Protein AF-A0A183TMJ6-F1 (afdb_monomer)

pLDDT: mean 74.08, std 25.42, range [29.73, 98.38]

Sequence (165 aa):
MKPKDPLPVTEQSAMVYSIPCQDCDAKYVGETGKRLGTRLAENQLEINRKYKLSLVYGHTQQLNHDFAFEKTRVIGRVNEKIARLMLETWSSTGTINRAIDLHLAYQALLARLGSVRPRPMRQTSTRNREPMPREKRGVGRRSHDQSQTLPHQCAHKTENNSREQ

Radius of gyration: 30.06 Å; Cα contacts (8 Å, |Δi|>4): 161; chains: 1; bounding box: 39×87×70 Å

Organism: Schistocephalus solidus (NCBI:txid70667)

Secondary structure (DSSP, 8-state):
-PPPPPPPGGG--SEEEEEEBSSSS-EEEEEESS-HHHHHHHHHHHHHTT-TT-HHHHHHHHH---B-GGG-EEEEE-SSHHHHHHHHHHHTTTSSS------HHHHHHHHHHHT-PPPP---------PPPP--------------------------------

Mean predicted aligned error: 16.54 Å

Nearest PDB structures (foldseek):
  3pyc-assembly1_A  TM=3.970E-01  e=8.013E+00  Homo sapiens
  5da8-assembly1_D  TM=2.703E-01  e=9.703E+00  Chlorobaculum tepidum TLS

Structure (mmCIF, N/CA/C/O backbone):
data_AF-A0A183TMJ6-F1
#
_entry.id   AF-A0A183TMJ6-F1
#
loop_
_atom_site.group_PDB
_atom_site.id
_atom_site.type_symbol
_atom_site.label_atom_id
_atom_site.label_alt_id
_atom_site.labe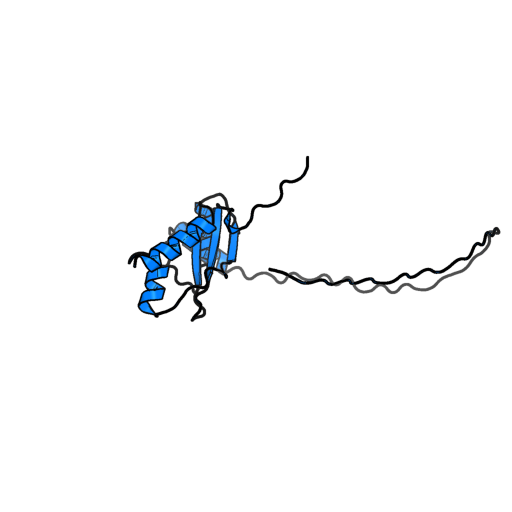l_comp_id
_atom_site.label_asym_id
_atom_site.label_entity_id
_atom_site.label_seq_id
_atom_site.pdbx_PDB_ins_code
_atom_site.Cartn_x
_atom_site.Cartn_y
_atom_site.Cartn_z
_atom_site.occupancy
_atom_site.B_iso_or_equiv
_atom_site.auth_seq_id
_atom_site.auth_comp_id
_atom_site.auth_asym_id
_atom_site.auth_atom_id
_atom_site.pdbx_PDB_model_num
ATOM 1 N N . MET A 1 1 ? 24.415 -28.716 -1.386 1.00 70.81 1 MET A N 1
ATOM 2 C CA . MET A 1 1 ? 23.933 -27.492 -0.705 1.00 70.81 1 MET A CA 1
ATOM 3 C C . MET A 1 1 ? 22.437 -27.619 -0.488 1.00 70.81 1 MET A C 1
ATOM 5 O O . MET A 1 1 ? 21.752 -28.029 -1.415 1.00 70.81 1 MET A O 1
ATOM 9 N N . LYS A 1 2 ? 21.936 -27.318 0.714 1.00 77.62 2 LYS A N 1
ATOM 10 C CA . LYS A 1 2 ? 20.493 -27.294 0.983 1.00 77.62 2 LYS A CA 1
ATOM 11 C C . LYS A 1 2 ? 19.953 -25.912 0.579 1.00 77.62 2 LYS A C 1
ATOM 13 O O . LYS A 1 2 ? 20.563 -24.923 0.991 1.00 77.62 2 LYS A O 1
ATOM 18 N N . PRO A 1 3 ? 18.888 -25.818 -0.238 1.00 79.69 3 PRO A N 1
ATOM 19 C CA . PRO A 1 3 ? 18.267 -24.536 -0.550 1.00 79.69 3 PRO A CA 1
ATOM 20 C C . PRO A 1 3 ? 17.855 -23.826 0.741 1.00 79.69 3 PRO A C 1
ATOM 22 O O . PRO A 1 3 ? 17.352 -24.467 1.663 1.00 79.69 3 PRO A O 1
ATOM 25 N N . LYS A 1 4 ? 18.116 -22.519 0.826 1.00 82.25 4 LYS A N 1
ATOM 26 C CA . LYS A 1 4 ? 17.665 -21.697 1.952 1.00 82.25 4 LYS A CA 1
ATOM 27 C C . LYS A 1 4 ? 16.144 -21.583 1.880 1.00 82.25 4 LYS A C 1
ATOM 29 O O . LYS A 1 4 ? 15.610 -21.313 0.804 1.00 82.25 4 LYS A O 1
ATOM 34 N N . ASP A 1 5 ? 15.476 -21.748 3.014 1.00 83.56 5 ASP A N 1
ATOM 35 C CA . ASP A 1 5 ? 14.038 -21.516 3.088 1.00 83.56 5 ASP A CA 1
ATOM 36 C C . ASP A 1 5 ? 13.721 -20.050 2.735 1.00 83.56 5 ASP A C 1
ATOM 38 O O . ASP A 1 5 ? 14.452 -19.143 3.161 1.00 83.56 5 ASP A O 1
ATOM 42 N N . PRO A 1 6 ? 12.667 -19.785 1.938 1.00 84.69 6 PRO A N 1
ATOM 43 C CA . PRO A 1 6 ? 12.252 -18.424 1.630 1.00 84.69 6 PRO A CA 1
ATOM 44 C C . PRO A 1 6 ? 11.871 -17.663 2.903 1.00 84.69 6 PRO A C 1
ATOM 46 O O . PRO A 1 6 ? 11.127 -18.170 3.740 1.00 84.69 6 PRO A O 1
ATOM 49 N N . LEU A 1 7 ? 12.341 -16.420 3.025 1.00 89.12 7 LEU A N 1
ATOM 50 C CA . LEU A 1 7 ? 11.955 -15.544 4.133 1.00 89.12 7 LEU A CA 1
ATOM 51 C C . LEU A 1 7 ? 10.442 -15.263 4.115 1.00 89.12 7 LEU A C 1
ATOM 53 O O . LEU A 1 7 ? 9.852 -15.210 3.029 1.00 89.12 7 LEU A O 1
ATOM 57 N N . PRO A 1 8 ? 9.814 -14.984 5.270 1.00 93.88 8 PRO A N 1
ATOM 58 C CA . PRO A 1 8 ? 8.453 -14.460 5.320 1.00 93.88 8 PRO A CA 1
ATOM 59 C C . PRO A 1 8 ? 8.304 -13.201 4.458 1.00 93.88 8 PRO A C 1
ATOM 61 O O . PRO A 1 8 ? 9.217 -12.381 4.368 1.00 93.88 8 PRO A O 1
ATOM 64 N N . VAL A 1 9 ? 7.141 -13.004 3.832 1.00 94.06 9 VAL A N 1
ATOM 65 C CA . VAL A 1 9 ? 6.913 -11.876 2.903 1.00 94.06 9 VAL A CA 1
ATOM 66 C C . VAL A 1 9 ? 7.133 -10.513 3.571 1.00 94.06 9 VAL A C 1
ATOM 68 O O . VAL A 1 9 ? 7.652 -9.596 2.940 1.00 94.06 9 VAL A O 1
ATOM 71 N N . THR A 1 10 ? 6.800 -10.389 4.855 1.00 95.06 10 THR A N 1
ATOM 72 C CA . THR A 1 10 ? 7.008 -9.177 5.663 1.00 95.06 10 THR A CA 1
ATOM 73 C C . THR A 1 10 ? 8.484 -8.811 5.834 1.00 95.06 10 THR A C 1
ATOM 75 O O . THR A 1 10 ? 8.802 -7.636 6.014 1.00 95.06 10 THR A O 1
ATOM 78 N N . GLU A 1 11 ? 9.388 -9.785 5.741 1.00 96.00 11 GLU A N 1
ATOM 79 C CA . GLU A 1 11 ? 10.836 -9.597 5.874 1.00 96.00 11 GLU A CA 1
ATOM 80 C C . GLU A 1 11 ? 11.546 -9.386 4.535 1.00 96.00 11 GLU A C 1
ATOM 82 O O . GLU A 1 11 ? 12.725 -9.034 4.498 1.00 96.00 11 GLU A O 1
ATOM 87 N N . GLN A 1 12 ? 10.831 -9.569 3.429 1.00 95.69 12 GLN A N 1
ATOM 88 C CA . GLN A 1 12 ? 11.349 -9.329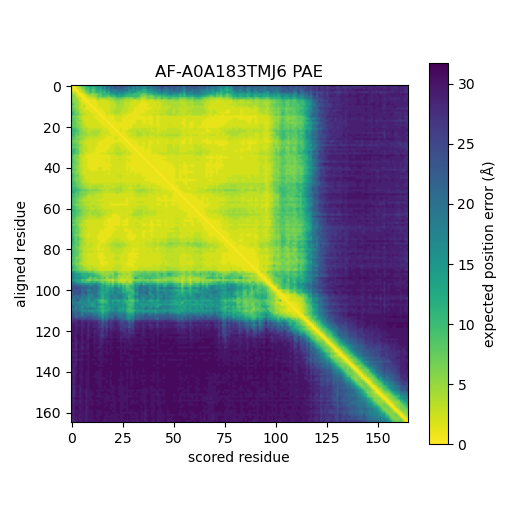 2.090 1.00 95.69 12 GLN A CA 1
ATOM 89 C C . GLN A 1 12 ? 11.249 -7.845 1.721 1.00 95.69 12 GLN A C 1
ATOM 91 O O . GLN A 1 12 ? 10.421 -7.108 2.259 1.00 95.69 12 GLN A O 1
ATOM 96 N N . SER A 1 13 ? 12.078 -7.409 0.774 1.00 96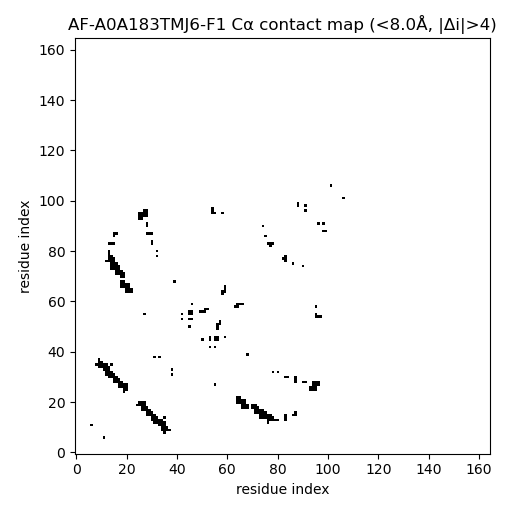.75 13 SER A N 1
ATOM 97 C CA . SER A 1 13 ? 12.171 -6.027 0.293 1.00 96.75 13 SER A CA 1
ATOM 98 C C . SER A 1 13 ? 12.042 -5.941 -1.233 1.00 96.75 13 SER A C 1
ATOM 100 O O . SER A 1 13 ? 11.751 -6.943 -1.889 1.00 96.75 13 SER A O 1
ATOM 102 N N . ALA A 1 14 ? 12.240 -4.741 -1.790 1.00 96.88 14 ALA A N 1
ATOM 103 C CA . ALA A 1 14 ? 12.283 -4.486 -3.231 1.00 96.88 14 ALA A CA 1
ATOM 104 C C . ALA A 1 14 ? 11.030 -4.990 -3.970 1.00 96.88 14 ALA A C 1
ATOM 106 O O . ALA A 1 14 ? 11.087 -5.803 -4.897 1.00 96.88 14 ALA A O 1
ATOM 107 N N . MET A 1 15 ? 9.869 -4.482 -3.559 1.00 97.31 15 MET A N 1
ATOM 108 C CA . MET A 1 15 ? 8.582 -4.911 -4.100 1.00 97.31 15 MET A CA 1
ATOM 109 C C . MET A 1 15 ? 7.586 -3.769 -4.243 1.00 97.31 15 MET A C 1
ATOM 111 O O . MET A 1 15 ? 7.741 -2.704 -3.649 1.00 97.31 15 MET A O 1
ATOM 115 N N . VAL A 1 16 ? 6.546 -4.034 -5.023 1.00 97.19 16 VAL A N 1
ATOM 116 C CA . VAL A 1 16 ? 5.334 -3.223 -5.099 1.00 97.19 16 VAL 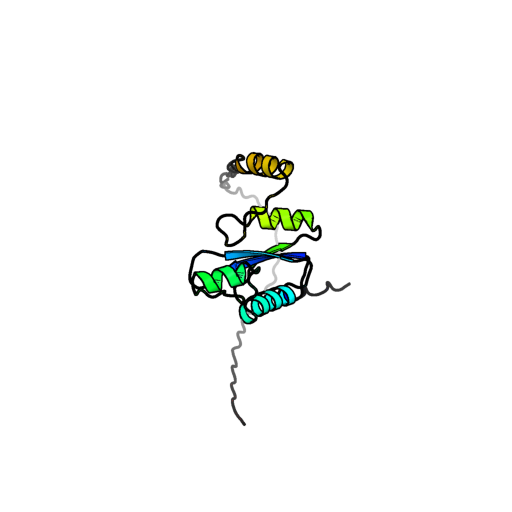A CA 1
ATOM 117 C C . VAL A 1 16 ? 4.215 -3.994 -4.414 1.00 97.19 16 VAL A C 1
ATOM 119 O O . VAL A 1 16 ? 4.052 -5.197 -4.644 1.00 97.19 16 VAL A O 1
ATOM 122 N N . TYR A 1 17 ? 3.454 -3.314 -3.566 1.00 97.31 17 TYR A N 1
ATOM 123 C CA . TYR A 1 17 ? 2.387 -3.900 -2.763 1.00 97.31 17 TYR A CA 1
ATOM 124 C C . TYR A 1 17 ? 1.109 -3.063 -2.843 1.00 97.31 17 TYR A C 1
ATOM 126 O O . TYR A 1 17 ? 1.148 -1.893 -3.214 1.00 97.31 17 TYR A O 1
ATOM 134 N N . SER A 1 18 ? -0.023 -3.665 -2.486 1.00 97.19 18 SER A N 1
ATOM 135 C CA . SER A 1 18 ? -1.309 -2.983 -2.334 1.00 97.19 18 SER A CA 1
ATOM 136 C C . SER A 1 18 ? -1.920 -3.227 -0.962 1.00 97.19 18 SER A C 1
ATOM 138 O O . SER A 1 18 ? -1.936 -4.374 -0.511 1.00 97.19 18 SER A O 1
ATOM 140 N N . ILE A 1 19 ? -2.506 -2.189 -0.369 1.00 97.50 19 ILE A N 1
ATOM 141 C CA . ILE A 1 19 ? -3.323 -2.268 0.845 1.00 97.50 19 ILE A CA 1
ATOM 142 C C . ILE A 1 19 ? -4.766 -1.901 0.471 1.00 97.50 19 ILE A C 1
ATOM 144 O O . ILE A 1 19 ? -4.989 -0.776 0.014 1.00 97.50 19 ILE A O 1
ATOM 148 N N . PRO A 1 20 ? -5.741 -2.813 0.607 1.00 97.12 20 PRO A N 1
ATOM 149 C CA . PRO A 1 20 ? -7.140 -2.482 0.359 1.00 97.12 20 PRO A CA 1
ATOM 150 C C . PRO A 1 20 ? -7.698 -1.574 1.464 1.00 97.12 20 PRO A C 1
ATOM 152 O O . PRO A 1 20 ? -7.337 -1.715 2.639 1.00 97.12 20 PRO A O 1
ATOM 155 N N . CYS A 1 21 ? -8.590 -0.661 1.082 1.00 96.44 21 CYS A N 1
ATOM 156 C CA . CYS A 1 21 ? -9.498 -0.025 2.029 1.00 96.44 21 CYS A CA 1
ATOM 157 C C . CYS A 1 21 ? -10.496 -1.075 2.549 1.00 96.44 21 CYS A C 1
ATOM 159 O O . CYS A 1 21 ? -10.823 -2.030 1.841 1.00 96.44 21 CYS A O 1
ATOM 161 N N . GLN A 1 22 ? -10.929 -0.945 3.801 1.00 96.81 22 GLN A N 1
ATOM 162 C CA . GLN A 1 22 ? -11.938 -1.831 4.384 1.00 96.81 22 GLN A CA 1
ATOM 163 C C . GLN A 1 22 ? -13.355 -1.457 3.944 1.00 96.81 22 GLN A C 1
ATOM 165 O O . G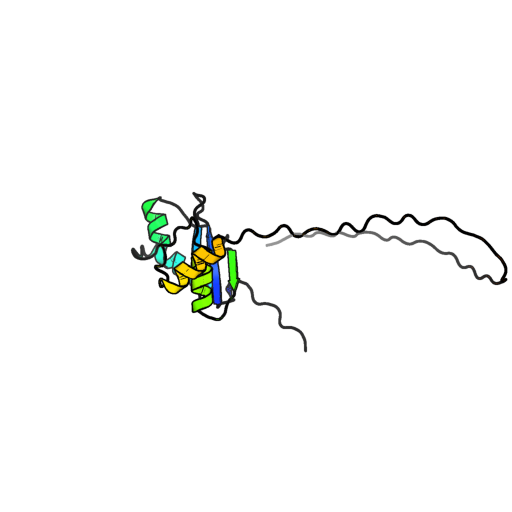LN A 1 22 ? -14.199 -2.338 3.803 1.00 96.81 22 GLN A O 1
ATOM 170 N N . ASP A 1 23 ? -13.583 -0.169 3.694 1.00 97.19 23 ASP A N 1
ATOM 171 C CA . ASP A 1 23 ? -14.918 0.418 3.557 1.00 97.19 23 ASP A CA 1
ATOM 172 C C . ASP A 1 23 ? -15.305 0.723 2.103 1.00 97.19 23 ASP A C 1
ATOM 174 O O . ASP A 1 23 ? -16.455 1.049 1.813 1.00 97.19 23 ASP A O 1
ATOM 178 N N . CYS A 1 24 ? -14.365 0.616 1.158 1.00 94.50 24 CYS A N 1
ATOM 179 C CA . CYS A 1 24 ? -14.644 0.783 -0.265 1.00 94.50 24 CYS A CA 1
ATOM 180 C C . CYS A 1 24 ? -13.697 -0.027 -1.160 1.00 94.50 24 CYS A C 1
ATOM 182 O O . CYS A 1 24 ? -12.673 -0.545 -0.717 1.00 94.50 24 CYS A O 1
ATOM 184 N N . ASP A 1 25 ? -14.009 -0.079 -2.458 1.00 94.06 25 ASP A N 1
ATOM 185 C CA . ASP A 1 25 ? -13.227 -0.821 -3.461 1.00 94.06 25 ASP A CA 1
ATOM 186 C C . ASP A 1 25 ? -11.846 -0.206 -3.758 1.00 94.06 25 ASP A C 1
ATOM 188 O O . ASP A 1 25 ? -11.053 -0.754 -4.534 1.00 94.06 25 ASP A O 1
ATOM 192 N N . ALA A 1 26 ? -11.540 0.949 -3.163 1.00 93.44 26 ALA A N 1
ATOM 193 C CA . ALA A 1 26 ? -10.265 1.612 -3.351 1.00 93.44 26 ALA A CA 1
ATOM 194 C C . ALA A 1 26 ? -9.129 0.847 -2.656 1.00 93.44 26 ALA A C 1
ATOM 196 O O . ALA A 1 26 ? -9.283 0.164 -1.643 1.00 93.44 26 ALA A O 1
ATOM 197 N N . LYS A 1 27 ? -7.925 1.005 -3.194 1.00 95.62 27 LYS A N 1
ATOM 198 C CA . LYS A 1 27 ? -6.697 0.459 -2.612 1.00 95.62 27 LYS A CA 1
ATOM 199 C C . LYS A 1 27 ? -5.588 1.490 -2.689 1.00 95.62 27 LYS A C 1
ATOM 201 O O . LYS A 1 27 ? -5.540 2.284 -3.626 1.00 95.62 27 LYS A O 1
ATOM 206 N N . TYR A 1 28 ? -4.676 1.447 -1.734 1.00 95.69 28 TYR A N 1
ATOM 207 C CA . TYR A 1 28 ? -3.388 2.121 -1.822 1.00 95.69 28 TYR A CA 1
ATOM 208 C C . TYR A 1 28 ? -2.384 1.176 -2.482 1.00 95.69 28 TYR A C 1
ATOM 210 O O . TYR A 1 28 ? -2.383 -0.017 -2.176 1.00 95.69 28 TYR A O 1
ATOM 218 N N . VAL A 1 29 ? -1.536 1.679 -3.377 1.00 95.62 29 VAL A N 1
ATOM 219 C CA . VAL A 1 29 ? -0.423 0.911 -3.954 1.00 95.62 29 VAL A CA 1
ATOM 220 C C . VAL A 1 29 ? 0.868 1.644 -3.619 1.00 95.62 29 VAL A C 1
ATOM 222 O O . VAL A 1 29 ? 0.912 2.863 -3.670 1.00 95.62 29 VAL A O 1
ATOM 225 N N . GLY A 1 30 ? 1.922 0.931 -3.250 1.00 94.12 30 GLY A N 1
ATOM 226 C CA . GLY A 1 30 ? 3.202 1.562 -2.949 1.00 94.12 30 GLY A CA 1
ATOM 227 C C . GLY A 1 30 ? 4.368 0.706 -3.402 1.00 94.12 30 GLY A C 1
ATOM 228 O O . GLY A 1 30 ? 4.290 -0.526 -3.386 1.00 94.12 30 GLY A O 1
ATOM 229 N N . GLU A 1 31 ? 5.466 1.349 -3.785 1.00 95.19 31 GLU A N 1
ATOM 230 C CA . GLU A 1 31 ? 6.767 0.693 -3.875 1.00 95.19 31 GLU A CA 1
ATOM 231 C C . GLU A 1 31 ? 7.522 0.758 -2.544 1.00 95.19 31 GLU A C 1
ATOM 233 O O . GLU A 1 31 ? 7.353 1.672 -1.734 1.00 95.19 31 GLU A O 1
ATOM 238 N N . THR A 1 32 ? 8.374 -0.234 -2.300 1.00 96.25 32 THR A N 1
ATOM 239 C CA . THR A 1 32 ? 9.317 -0.185 -1.189 1.00 96.25 32 THR A CA 1
ATOM 240 C C . THR A 1 32 ? 10.638 -0.857 -1.538 1.00 96.25 32 THR A C 1
ATOM 242 O O . THR A 1 32 ? 10.688 -1.989 -2.025 1.00 96.25 32 THR A O 1
ATOM 245 N N . GLY A 1 33 ? 11.736 -0.168 -1.218 1.00 96.88 33 GLY A N 1
ATOM 246 C CA . GLY A 1 33 ? 13.070 -0.763 -1.100 1.00 96.88 33 GLY A CA 1
ATOM 247 C C . GLY A 1 33 ? 13.360 -1.344 0.292 1.00 96.88 33 GLY A C 1
ATOM 248 O O . GLY A 1 33 ? 14.312 -2.103 0.446 1.00 96.88 33 GLY A O 1
ATOM 249 N N . LYS A 1 34 ? 12.546 -1.014 1.304 1.00 97.19 34 LYS A N 1
ATOM 250 C CA . LYS A 1 34 ? 12.645 -1.543 2.675 1.00 97.19 34 LYS A CA 1
ATOM 251 C C . LYS A 1 34 ? 11.914 -2.881 2.794 1.00 97.19 34 LYS A C 1
ATOM 253 O O . LYS A 1 34 ? 11.166 -3.265 1.894 1.00 97.19 34 LYS A O 1
ATOM 258 N N . ARG A 1 35 ? 12.082 -3.558 3.936 1.00 97.81 35 ARG A N 1
ATOM 259 C CA . ARG A 1 35 ? 11.240 -4.706 4.299 1.00 97.81 35 ARG A CA 1
ATOM 260 C C . ARG A 1 35 ? 9.767 -4.293 4.294 1.00 97.81 35 ARG A C 1
ATOM 262 O O . ARG A 1 35 ? 9.441 -3.214 4.796 1.00 97.81 35 ARG A O 1
ATOM 269 N N . LEU A 1 36 ? 8.888 -5.135 3.754 1.00 98.06 36 LEU A N 1
ATOM 270 C CA . LEU A 1 36 ? 7.460 -4.821 3.657 1.00 98.06 36 LEU A CA 1
ATOM 271 C C . LEU A 1 36 ? 6.862 -4.493 5.031 1.00 98.06 36 LEU A C 1
ATOM 273 O O . LEU A 1 36 ? 6.178 -3.486 5.166 1.00 98.06 36 LEU A O 1
ATOM 277 N N . GLY A 1 37 ? 7.183 -5.280 6.062 1.00 98.12 37 GLY A N 1
ATOM 278 C CA . GLY A 1 37 ? 6.688 -5.055 7.423 1.00 98.12 37 GLY A CA 1
ATOM 279 C C . GLY A 1 37 ? 7.052 -3.672 7.970 1.00 98.12 37 GLY A C 1
ATOM 280 O O . GLY A 1 37 ? 6.203 -2.996 8.541 1.00 98.12 37 GLY A O 1
ATOM 281 N N . THR A 1 38 ? 8.278 -3.202 7.716 1.00 98.38 38 THR A N 1
ATOM 282 C CA . THR A 1 38 ? 8.705 -1.845 8.094 1.00 98.38 38 THR A CA 1
ATOM 283 C C . THR A 1 38 ? 7.861 -0.786 7.395 1.00 98.38 38 THR A C 1
ATOM 285 O O . THR A 1 38 ? 7.407 0.155 8.035 1.00 98.38 38 THR A O 1
ATOM 288 N N . ARG A 1 39 ? 7.607 -0.948 6.092 1.00 97.81 39 ARG A N 1
ATOM 289 C CA . ARG A 1 39 ? 6.815 0.021 5.329 1.00 97.81 39 ARG A CA 1
ATOM 290 C C . ARG A 1 39 ? 5.349 0.060 5.780 1.00 97.81 39 ARG A C 1
ATOM 292 O O . ARG A 1 39 ? 4.770 1.138 5.861 1.00 97.81 39 ARG A O 1
ATOM 299 N N . LEU A 1 40 ? 4.757 -1.090 6.107 1.00 98.12 40 LEU A N 1
ATOM 300 C CA . LEU A 1 40 ? 3.393 -1.147 6.645 1.00 98.12 40 LEU A CA 1
ATOM 301 C C . LEU A 1 40 ? 3.295 -0.459 8.014 1.00 98.12 40 LEU A C 1
ATOM 303 O O . LEU A 1 40 ? 2.366 0.316 8.232 1.00 98.12 40 LEU A O 1
ATOM 307 N N . ALA A 1 41 ? 4.276 -0.674 8.896 1.00 98.06 41 ALA A N 1
ATOM 308 C CA . ALA A 1 41 ? 4.342 0.004 10.190 1.00 98.06 41 ALA A CA 1
ATOM 309 C C . ALA A 1 41 ? 4.514 1.528 10.044 1.00 98.06 41 ALA A C 1
ATOM 311 O O . ALA A 1 41 ? 3.881 2.292 10.768 1.00 98.06 41 ALA A O 1
ATOM 312 N N . GLU A 1 42 ? 5.326 1.983 9.084 1.00 97.56 42 GLU A N 1
ATOM 313 C CA . GLU A 1 42 ? 5.458 3.408 8.748 1.00 97.56 42 GLU A CA 1
ATOM 314 C C . GLU A 1 42 ? 4.119 4.008 8.309 1.00 97.56 42 GLU A C 1
ATOM 316 O O . GLU A 1 42 ? 3.712 5.035 8.843 1.00 97.56 42 GLU A O 1
ATOM 321 N N . ASN A 1 43 ? 3.394 3.340 7.409 1.00 96.75 43 ASN A N 1
ATOM 322 C CA . ASN A 1 43 ? 2.078 3.797 6.959 1.00 96.75 43 ASN A CA 1
ATOM 323 C C . ASN A 1 43 ? 1.062 3.876 8.119 1.00 96.75 43 ASN A C 1
ATOM 325 O O . ASN A 1 43 ? 0.307 4.840 8.208 1.00 96.75 43 ASN A O 1
ATOM 329 N N . GLN A 1 44 ? 1.053 2.903 9.037 1.00 97.44 44 GLN A N 1
ATOM 330 C CA . GLN A 1 44 ? 0.212 2.968 10.245 1.00 97.44 44 GLN A CA 1
ATOM 331 C C . GLN A 1 44 ? 0.603 4.145 11.143 1.00 97.44 44 GLN A C 1
ATOM 333 O O . GLN A 1 44 ? -0.252 4.861 11.661 1.00 97.44 44 GLN A O 1
ATOM 338 N N . LEU A 1 45 ? 1.906 4.381 11.305 1.00 98.06 45 LEU A N 1
ATOM 339 C CA . LEU A 1 45 ? 2.412 5.500 12.088 1.00 98.06 45 LEU A CA 1
ATOM 340 C C . LEU A 1 45 ? 2.031 6.851 11.468 1.00 98.06 45 LEU A C 1
ATOM 342 O O . LEU A 1 45 ? 1.717 7.782 12.207 1.00 98.06 45 LEU A O 1
ATOM 346 N N . GLU A 1 46 ? 2.031 6.963 10.139 1.00 96.31 46 GLU A N 1
ATOM 347 C CA . GLU A 1 46 ? 1.573 8.153 9.413 1.00 96.31 46 GLU A CA 1
ATOM 348 C C . GLU A 1 46 ? 0.095 8.460 9.695 1.00 96.31 46 GLU A C 1
ATOM 350 O O . GLU A 1 46 ? -0.236 9.623 9.938 1.00 96.31 46 GLU A O 1
ATOM 355 N N . ILE A 1 47 ? -0.769 7.437 9.735 1.00 96.44 47 ILE A N 1
ATOM 356 C CA . ILE A 1 47 ? -2.181 7.586 10.126 1.00 96.44 47 ILE A CA 1
ATOM 357 C C . ILE A 1 47 ? -2.273 8.062 11.579 1.00 96.44 47 ILE A C 1
ATOM 359 O O . ILE A 1 47 ? -2.869 9.102 11.861 1.00 96.44 47 ILE A O 1
ATOM 363 N N . ASN A 1 48 ? -1.619 7.349 12.500 1.00 96.62 48 ASN A N 1
ATOM 364 C CA . ASN A 1 48 ? -1.686 7.626 13.938 1.00 96.62 48 ASN A CA 1
ATOM 365 C C . ASN A 1 48 ? -1.173 9.029 14.290 1.00 96.62 48 ASN A C 1
ATOM 367 O O . ASN A 1 48 ? -1.719 9.705 15.161 1.00 96.62 48 ASN A O 1
ATOM 371 N N . ARG A 1 49 ? -0.123 9.487 13.598 1.00 97.62 49 ARG A N 1
ATOM 372 C CA . ARG A 1 49 ? 0.463 10.825 13.772 1.00 97.62 49 ARG A CA 1
ATOM 373 C C . ARG A 1 49 ? -0.227 11.905 12.948 1.00 97.62 49 ARG A C 1
ATOM 375 O O . ARG A 1 49 ? 0.193 13.059 13.013 1.00 97.62 49 ARG A O 1
ATOM 382 N N . LYS A 1 50 ? -1.264 11.557 12.185 1.00 96.31 50 LYS A N 1
ATOM 383 C CA . LYS A 1 50 ? -2.033 12.493 11.361 1.00 96.31 50 LYS A CA 1
ATOM 384 C C . LYS A 1 50 ? -1.165 13.238 10.346 1.00 96.31 50 LYS A C 1
ATOM 386 O O . LYS A 1 50 ? -1.267 14.457 10.172 1.00 96.31 50 LYS A O 1
ATOM 391 N N . TYR A 1 51 ? -0.262 12.507 9.695 1.00 96.06 51 TYR A N 1
ATOM 392 C CA . TYR A 1 51 ? 0.686 13.085 8.753 1.00 96.06 51 TYR A CA 1
ATOM 393 C C . TYR A 1 51 ? -0.021 13.516 7.464 1.00 96.06 51 TYR A C 1
ATOM 395 O O . TYR A 1 51 ? -0.316 12.704 6.592 1.00 96.06 51 TYR A O 1
ATOM 403 N N . LYS A 1 52 ? -0.265 14.824 7.328 1.00 92.38 52 LYS A N 1
ATOM 404 C CA . LYS A 1 52 ? -1.096 15.419 6.264 1.00 92.38 52 LYS A CA 1
ATOM 405 C C . LYS A 1 52 ? -0.640 15.124 4.829 1.00 92.38 52 LYS A C 1
ATOM 407 O O . LYS A 1 52 ? -1.454 15.233 3.921 1.00 92.38 52 LYS A O 1
ATOM 412 N N . LEU A 1 53 ? 0.636 14.791 4.614 1.00 91.44 53 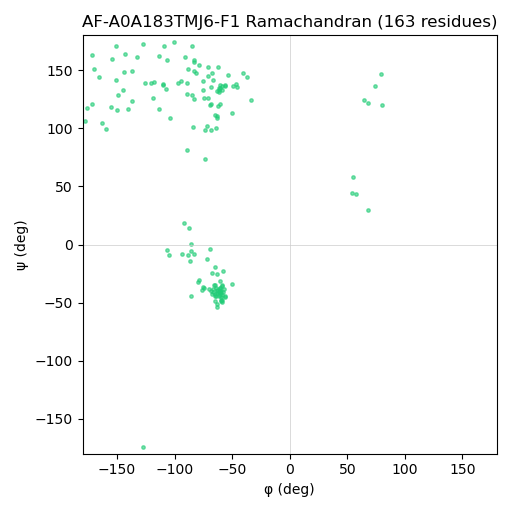LEU A N 1
ATOM 413 C CA . LEU A 1 53 ? 1.168 14.457 3.285 1.00 91.44 53 LEU A CA 1
ATOM 414 C C . LEU A 1 53 ? 1.041 12.964 2.938 1.00 91.44 53 LEU A C 1
ATOM 416 O O . LEU A 1 53 ? 1.293 12.587 1.796 1.00 91.44 53 LEU A O 1
ATOM 420 N N . SER A 1 54 ? 0.657 12.109 3.892 1.00 93.25 54 SER A N 1
ATOM 421 C CA . SER A 1 54 ? 0.405 10.695 3.617 1.00 93.25 54 SER A CA 1
ATOM 422 C C . SER A 1 54 ? -0.919 10.535 2.880 1.00 93.25 54 SER A C 1
ATOM 424 O O . SER A 1 54 ? -1.963 10.986 3.346 1.00 93.25 54 SER A O 1
ATOM 426 N N . LEU A 1 55 ? -0.882 9.855 1.734 1.00 93.31 55 LEU A N 1
ATOM 427 C CA . LEU A 1 55 ? -2.084 9.526 0.966 1.00 93.31 55 LEU A CA 1
ATOM 428 C C . LEU A 1 55 ? -2.997 8.566 1.731 1.00 93.31 55 LEU A C 1
ATOM 430 O O . LEU A 1 55 ? -4.217 8.681 1.652 1.00 93.31 55 LEU A O 1
ATOM 434 N N . VAL A 1 56 ? -2.396 7.651 2.497 1.00 94.56 56 VAL A N 1
ATOM 435 C CA . VAL A 1 56 ? -3.124 6.701 3.339 1.00 94.56 56 VAL A CA 1
ATOM 436 C C . VAL A 1 56 ? -3.895 7.476 4.410 1.00 94.56 56 VAL A C 1
ATOM 438 O O . VAL A 1 56 ? -5.111 7.344 4.486 1.00 94.56 56 VAL A O 1
ATOM 441 N N . TYR A 1 57 ? -3.227 8.375 5.144 1.00 96.31 57 TYR A N 1
ATOM 442 C CA . TYR A 1 57 ? -3.900 9.241 6.122 1.00 96.31 57 TYR A CA 1
ATOM 443 C C . TYR A 1 57 ? -4.927 10.190 5.483 1.00 96.31 57 TYR A C 1
ATOM 445 O O . TYR A 1 57 ? -6.001 10.416 6.033 1.00 96.31 57 TYR A O 1
ATOM 453 N N . GLY A 1 58 ? -4.613 10.763 4.318 1.00 95.50 58 GLY A N 1
ATOM 454 C CA . GLY A 1 58 ? -5.530 11.644 3.598 1.00 95.50 58 GLY A CA 1
ATOM 455 C C . GLY A 1 58 ? -6.862 10.954 3.306 1.00 95.50 58 GLY A C 1
ATOM 456 O O . GLY A 1 58 ? -7.915 11.525 3.576 1.00 95.50 58 GLY A O 1
ATOM 457 N N . HIS A 1 59 ? -6.813 9.702 2.845 1.00 95.19 59 HIS A N 1
ATOM 458 C CA . HIS A 1 59 ? -8.005 8.891 2.612 1.00 95.19 59 HIS A CA 1
ATOM 459 C C . HIS A 1 59 ? -8.758 8.574 3.908 1.00 95.19 59 HIS A C 1
ATOM 461 O O . HIS A 1 59 ? -9.966 8.813 3.968 1.00 95.19 59 HIS A O 1
ATOM 467 N N . THR A 1 60 ? -8.057 8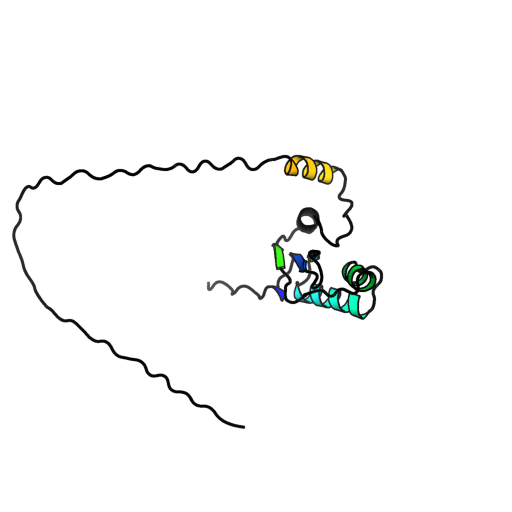.112 4.955 1.00 95.50 60 THR A N 1
ATOM 468 C CA . THR A 1 60 ? -8.706 7.800 6.241 1.00 95.50 60 THR A CA 1
ATOM 469 C C . THR A 1 60 ? -9.396 9.027 6.827 1.00 95.50 60 THR A C 1
ATOM 471 O O . THR A 1 60 ? -10.516 8.940 7.310 1.00 95.50 60 THR A O 1
ATOM 474 N N . GLN A 1 61 ? -8.770 10.204 6.739 1.00 96.56 61 GLN A N 1
ATOM 475 C CA . GLN A 1 61 ? -9.323 11.438 7.295 1.00 96.56 61 GLN A CA 1
ATOM 476 C C . GLN A 1 61 ? -10.483 12.011 6.468 1.00 96.56 61 GLN A C 1
ATOM 478 O O . GLN A 1 61 ? -11.405 12.586 7.043 1.00 96.56 61 GLN A O 1
ATOM 483 N N . GLN A 1 62 ? -10.431 11.921 5.138 1.00 95.50 62 GLN A N 1
ATOM 484 C CA . GLN A 1 62 ? -11.460 12.509 4.273 1.00 95.50 62 GLN A CA 1
ATOM 485 C C . GLN A 1 62 ? -12.742 11.684 4.242 1.00 95.50 62 GLN A C 1
ATOM 487 O O . GLN A 1 62 ? -13.826 12.259 4.214 1.00 95.50 62 GLN A O 1
ATOM 492 N N . LEU A 1 63 ? -12.612 10.357 4.226 1.00 95.00 63 LEU A N 1
ATOM 493 C CA . LEU A 1 63 ? -13.750 9.452 4.077 1.00 95.00 63 LEU A CA 1
ATOM 494 C C . LEU A 1 63 ? -14.123 8.737 5.376 1.00 95.00 63 LEU A C 1
ATOM 496 O O . LEU A 1 63 ? -15.131 8.044 5.405 1.00 95.00 63 LEU A O 1
ATOM 500 N N . ASN A 1 64 ? -13.349 8.922 6.451 1.00 96.38 64 ASN A N 1
ATOM 501 C CA . ASN A 1 64 ? -13.509 8.176 7.701 1.00 96.38 64 ASN A CA 1
ATOM 502 C C . ASN A 1 64 ? -13.473 6.654 7.462 1.00 96.38 64 ASN A C 1
ATOM 504 O O . ASN A 1 64 ? -14.313 5.911 7.964 1.00 96.38 64 ASN A O 1
ATOM 508 N N . HIS A 1 65 ? -12.520 6.231 6.633 1.00 96.12 65 HIS A N 1
ATOM 509 C CA . HIS A 1 65 ? -12.286 4.839 6.264 1.00 96.12 65 HIS A CA 1
ATOM 510 C C . HIS A 1 65 ? -11.035 4.291 6.947 1.00 96.12 65 HIS A C 1
ATOM 512 O O . HIS A 1 65 ? -10.105 5.045 7.244 1.00 96.12 65 HIS A O 1
ATOM 518 N N . ASP A 1 66 ? -10.962 2.970 7.054 1.00 96.50 66 ASP A N 1
ATOM 519 C CA . ASP A 1 66 ? -9.803 2.237 7.538 1.00 96.50 66 ASP A CA 1
ATOM 520 C C . ASP A 1 66 ? -9.152 1.382 6.440 1.00 96.50 66 ASP A C 1
ATOM 522 O O . ASP A 1 66 ? -9.716 1.083 5.383 1.00 96.50 66 ASP A O 1
ATOM 526 N N . PHE A 1 67 ? -7.906 0.978 6.690 1.00 96.81 67 PHE A N 1
ATOM 527 C CA . PHE A 1 67 ? -7.141 0.099 5.806 1.00 96.81 67 PHE A CA 1
ATOM 528 C C . PHE A 1 67 ? -6.956 -1.281 6.430 1.00 96.81 67 PHE A C 1
ATOM 530 O O . PHE A 1 67 ? -6.638 -1.400 7.612 1.00 96.81 67 PHE A O 1
ATOM 537 N N . ALA A 1 68 ? -7.104 -2.329 5.619 1.00 97.44 68 ALA A N 1
ATOM 538 C CA . ALA A 1 68 ? -6.838 -3.709 6.024 1.00 97.44 68 ALA A CA 1
ATOM 539 C C . ALA A 1 68 ? -5.368 -4.063 5.752 1.00 97.44 68 ALA A C 1
ATOM 541 O O . ALA A 1 68 ? -5.023 -4.666 4.728 1.00 97.44 68 ALA A O 1
ATOM 542 N N . PHE A 1 69 ? -4.474 -3.660 6.659 1.00 97.00 69 PHE A N 1
ATOM 543 C CA . PHE A 1 69 ? -3.029 -3.907 6.553 1.00 97.00 69 PHE A CA 1
ATOM 544 C C . PHE A 1 69 ? -2.680 -5.402 6.519 1.00 97.00 69 PHE A C 1
ATOM 546 O O . PHE A 1 69 ? -1.734 -5.805 5.841 1.00 97.00 69 PHE A O 1
ATOM 553 N N . GLU A 1 70 ? -3.463 -6.237 7.189 1.00 96.31 70 GLU A N 1
ATOM 554 C CA . GLU A 1 70 ? -3.360 -7.696 7.188 1.00 96.31 70 GLU A CA 1
ATOM 555 C C . GLU A 1 70 ? -3.718 -8.322 5.832 1.00 96.31 70 GLU A C 1
ATOM 557 O O . GLU A 1 70 ? -3.211 -9.390 5.493 1.00 96.31 70 GLU A O 1
ATOM 562 N N . LYS A 1 71 ? -4.519 -7.631 5.009 1.00 97.19 71 LYS A N 1
ATOM 563 C CA . LYS A 1 71 ? -4.874 -8.043 3.638 1.00 97.19 71 LYS A CA 1
ATOM 564 C C . LYS A 1 71 ? -3.926 -7.460 2.586 1.00 97.19 71 LYS A C 1
ATOM 566 O O . LYS A 1 71 ? -4.264 -7.422 1.400 1.00 97.19 71 LYS A O 1
ATOM 571 N N . THR A 1 72 ? -2.737 -7.011 2.992 1.00 97.62 72 THR A N 1
ATOM 572 C CA . THR A 1 72 ? -1.717 -6.518 2.061 1.00 97.62 72 THR A CA 1
ATOM 573 C C . THR A 1 72 ? -1.335 -7.603 1.056 1.00 97.62 72 THR A C 1
ATOM 575 O O . THR A 1 72 ? -1.039 -8.741 1.419 1.00 97.62 72 THR A O 1
ATOM 578 N N . ARG A 1 73 ? -1.285 -7.238 -0.229 1.00 97.00 73 ARG A N 1
ATOM 579 C CA . ARG A 1 73 ? -0.881 -8.144 -1.315 1.00 97.00 73 ARG A CA 1
ATOM 580 C C . ARG A 1 73 ? 0.375 -7.629 -1.998 1.00 97.00 73 ARG A C 1
ATOM 582 O O . ARG A 1 73 ? 0.502 -6.435 -2.247 1.00 97.00 73 ARG A O 1
ATOM 589 N N . VAL A 1 74 ? 1.284 -8.536 -2.342 1.00 97.31 74 VAL A N 1
ATOM 590 C CA . VAL A 1 74 ? 2.439 -8.220 -3.193 1.00 97.31 74 VAL A CA 1
ATOM 591 C C . VAL A 1 74 ? 1.997 -8.287 -4.649 1.00 97.31 74 VAL A C 1
ATOM 593 O O . VAL A 1 74 ? 1.464 -9.304 -5.085 1.00 97.31 74 VAL A O 1
ATOM 596 N N . ILE A 1 75 ? 2.227 -7.208 -5.391 1.00 96.62 75 ILE A N 1
ATOM 597 C CA . ILE A 1 75 ? 1.919 -7.119 -6.822 1.00 96.62 75 ILE A CA 1
ATOM 598 C C . ILE A 1 75 ? 3.075 -7.687 -7.645 1.00 96.62 75 ILE A C 1
ATOM 600 O O . ILE A 1 75 ? 2.866 -8.460 -8.574 1.00 96.62 75 ILE A O 1
ATOM 604 N N . GLY A 1 76 ? 4.307 -7.338 -7.279 1.00 96.50 76 GLY A N 1
ATOM 605 C CA . GLY A 1 76 ? 5.503 -7.867 -7.919 1.00 96.50 76 GLY A CA 1
ATOM 606 C C . GLY A 1 76 ? 6.772 -7.461 -7.184 1.00 96.50 76 GLY A C 1
ATOM 607 O O . GLY A 1 76 ? 6.764 -6.555 -6.351 1.00 96.50 76 GLY A O 1
ATOM 608 N N . ARG A 1 77 ? 7.868 -8.161 -7.480 1.00 96.06 77 ARG A N 1
ATOM 609 C CA . ARG A 1 77 ? 9.185 -7.937 -6.873 1.00 96.06 77 ARG A CA 1
ATOM 610 C C . ARG A 1 77 ? 10.175 -7.550 -7.953 1.00 96.06 77 ARG A C 1
ATOM 612 O O . ARG A 1 77 ? 10.304 -8.271 -8.938 1.00 96.06 77 ARG A O 1
ATOM 619 N N . VAL A 1 78 ? 10.852 -6.424 -7.762 1.00 95.38 78 VAL A N 1
ATOM 620 C CA . VAL A 1 78 ? 11.870 -5.931 -8.690 1.00 95.38 78 VAL A CA 1
ATOM 621 C C . VAL A 1 78 ? 12.932 -5.160 -7.910 1.00 95.38 78 VAL A C 1
ATOM 623 O O . VAL A 1 78 ? 12.616 -4.250 -7.143 1.00 95.38 78 VAL A O 1
ATOM 626 N N . ASN A 1 79 ? 14.202 -5.502 -8.121 1.00 95.12 79 ASN A N 1
ATOM 627 C CA . ASN A 1 79 ? 15.322 -4.866 -7.421 1.00 95.12 79 ASN A CA 1
ATOM 628 C C . ASN A 1 79 ? 15.539 -3.417 -7.873 1.00 95.12 79 ASN A C 1
ATOM 630 O O . ASN A 1 79 ? 15.773 -2.534 -7.044 1.00 95.12 79 ASN A O 1
ATOM 634 N N . GLU A 1 80 ? 15.377 -3.159 -9.170 1.00 95.12 80 GLU A N 1
ATOM 635 C CA . GLU A 1 80 ? 15.557 -1.832 -9.748 1.00 95.12 80 GLU A CA 1
ATOM 636 C C . GLU A 1 80 ? 14.442 -0.869 -9.337 1.00 95.12 80 GLU A C 1
ATOM 638 O O . GLU A 1 80 ? 13.255 -1.131 -9.551 1.00 95.12 80 GLU A O 1
ATOM 643 N N . LYS A 1 81 ? 14.824 0.287 -8.778 1.00 92.38 81 LYS A N 1
ATOM 644 C CA . LYS A 1 81 ? 13.871 1.300 -8.294 1.00 92.38 81 LYS A CA 1
ATOM 645 C C . LYS A 1 81 ? 12.967 1.814 -9.413 1.00 92.38 81 LYS A C 1
ATOM 647 O O . LYS A 1 81 ? 11.760 1.907 -9.220 1.00 92.38 81 LYS A O 1
ATOM 652 N N . ILE A 1 82 ? 13.535 2.116 -10.582 1.00 89.69 82 ILE A N 1
ATOM 653 C CA . ILE A 1 82 ? 12.767 2.624 -11.730 1.00 89.69 82 ILE A CA 1
ATOM 654 C C . ILE A 1 82 ? 11.713 1.600 -12.158 1.00 89.69 82 ILE A C 1
ATOM 656 O O . ILE A 1 82 ? 10.556 1.954 -12.361 1.00 89.69 82 ILE A O 1
ATOM 660 N N . ALA A 1 83 ? 12.078 0.321 -12.215 1.00 91.12 83 ALA A N 1
ATOM 661 C CA . ALA A 1 83 ? 11.141 -0.730 -12.581 1.00 91.12 83 ALA A CA 1
ATOM 662 C C . ALA A 1 83 ? 10.022 -0.908 -11.538 1.00 91.12 83 ALA A C 1
ATOM 664 O O . ALA A 1 83 ? 8.875 -1.142 -11.917 1.00 91.12 83 ALA A O 1
ATOM 665 N N . ARG A 1 84 ? 10.308 -0.729 -10.239 1.00 93.56 84 ARG A N 1
ATOM 666 C CA . ARG A 1 84 ? 9.251 -0.692 -9.214 1.00 93.56 84 ARG A CA 1
ATOM 667 C C . ARG A 1 84 ? 8.317 0.500 -9.370 1.00 93.56 84 ARG A C 1
ATOM 669 O O . ARG A 1 84 ? 7.113 0.298 -9.303 1.00 93.56 84 ARG A O 1
ATOM 676 N N . LEU A 1 85 ? 8.840 1.698 -9.627 1.00 90.12 85 LEU A N 1
ATOM 677 C CA . LEU A 1 85 ? 8.013 2.888 -9.872 1.00 90.12 85 LEU A CA 1
ATOM 678 C C . LEU A 1 85 ? 7.112 2.703 -11.102 1.00 90.12 85 LEU A C 1
ATOM 680 O O . LEU A 1 85 ? 5.938 3.070 -11.079 1.00 90.12 85 LEU A O 1
ATOM 684 N N . MET A 1 86 ? 7.632 2.082 -12.166 1.00 88.12 86 MET A N 1
ATOM 685 C CA . MET A 1 86 ? 6.831 1.736 -13.343 1.00 88.12 86 MET A CA 1
ATOM 686 C C . MET A 1 86 ? 5.734 0.722 -13.002 1.00 88.12 86 MET A C 1
ATOM 688 O O . MET A 1 86 ? 4.590 0.901 -13.416 1.00 88.12 86 MET A O 1
ATOM 692 N N . LEU A 1 87 ? 6.055 -0.314 -12.222 1.00 90.81 87 LEU A N 1
ATOM 693 C CA . LEU A 1 87 ? 5.086 -1.324 -11.798 1.00 90.81 87 LEU A CA 1
ATOM 694 C C . LEU A 1 87 ? 4.013 -0.745 -10.860 1.00 90.81 87 LEU A C 1
ATOM 696 O O . LEU A 1 87 ? 2.836 -1.067 -11.011 1.00 90.81 87 LEU A O 1
ATOM 700 N N . GLU A 1 88 ? 4.392 0.127 -9.927 1.00 91.38 88 GLU A N 1
ATOM 701 C CA . GLU A 1 88 ? 3.472 0.885 -9.075 1.00 91.38 88 GLU A CA 1
ATOM 702 C C . GLU A 1 88 ? 2.527 1.737 -9.922 1.00 91.38 88 GLU A C 1
ATOM 704 O O . GLU A 1 88 ? 1.311 1.648 -9.753 1.00 91.38 88 GLU A O 1
ATOM 709 N N . THR A 1 89 ? 3.069 2.496 -10.879 1.00 87.06 89 THR A N 1
ATOM 710 C CA . THR A 1 89 ? 2.283 3.349 -11.782 1.00 87.06 89 THR A CA 1
ATOM 711 C C . THR A 1 89 ? 1.288 2.519 -12.590 1.00 87.06 89 THR A C 1
ATOM 713 O O . THR A 1 89 ? 0.098 2.825 -12.598 1.00 87.06 89 THR A O 1
ATOM 716 N N . TRP A 1 90 ? 1.740 1.415 -13.195 1.00 87.06 90 TRP A N 1
ATOM 717 C CA . TRP A 1 90 ? 0.875 0.495 -13.944 1.00 87.06 90 TRP A CA 1
ATOM 718 C C . TRP A 1 90 ? -0.250 -0.080 -13.072 1.00 87.06 90 TRP A C 1
ATOM 720 O O . TRP A 1 90 ? -1.383 -0.269 -13.513 1.00 87.06 90 TRP A O 1
ATOM 730 N N . SER A 1 91 ? 0.053 -0.328 -11.801 1.00 88.62 91 SER A N 1
ATOM 731 C CA . SER A 1 91 ? -0.875 -0.922 -10.838 1.00 88.62 91 SER A CA 1
ATOM 732 C C . SER A 1 91 ? -1.793 0.096 -10.154 1.00 88.62 91 SER A C 1
ATOM 734 O O . SER A 1 91 ? -2.693 -0.308 -9.415 1.00 88.62 91 SER A O 1
ATOM 736 N N . SER A 1 92 ? -1.592 1.395 -10.404 1.00 84.38 92 SER A N 1
ATOM 737 C CA . SER A 1 92 ? -2.320 2.506 -9.773 1.00 84.38 92 SER A CA 1
ATOM 738 C C . SER A 1 92 ? -3.625 2.887 -10.487 1.00 84.38 92 SER A C 1
ATOM 740 O O . SER A 1 92 ? -4.214 3.928 -10.214 1.00 84.38 92 SER A O 1
ATOM 742 N N . THR A 1 93 ? -4.125 2.046 -11.395 1.00 79.38 93 THR A N 1
ATOM 743 C CA . THR A 1 93 ? -5.430 2.283 -12.033 1.00 79.38 93 THR A CA 1
ATOM 744 C C . THR A 1 93 ? -6.555 2.114 -11.005 1.00 79.38 93 THR A C 1
ATOM 746 O O . THR A 1 93 ? -6.693 1.037 -10.422 1.00 79.38 93 THR A O 1
ATOM 749 N N . GLY A 1 94 ? -7.353 3.166 -10.781 1.00 74.69 94 GLY A N 1
ATOM 750 C CA . GLY A 1 94 ? -8.463 3.156 -9.817 1.00 74.69 94 GLY A CA 1
ATOM 751 C C . GLY A 1 94 ? -8.019 3.075 -8.350 1.00 74.69 94 GLY A C 1
ATOM 752 O O . GLY A 1 94 ? -8.708 2.468 -7.535 1.00 74.69 94 GLY A O 1
ATOM 753 N N . THR A 1 95 ? -6.842 3.613 -8.015 1.00 86.81 95 THR A N 1
ATOM 754 C CA . THR A 1 95 ? -6.277 3.574 -6.657 1.00 86.81 95 THR A CA 1
ATOM 755 C C . THR A 1 95 ? -6.299 4.945 -5.985 1.00 86.81 95 THR A C 1
ATOM 757 O O . THR A 1 95 ? -6.579 5.965 -6.607 1.00 86.81 95 THR A O 1
ATOM 760 N N . ILE A 1 96 ? -5.982 4.962 -4.690 1.00 88.62 96 ILE A N 1
ATOM 761 C CA . ILE A 1 96 ? -5.857 6.175 -3.861 1.00 88.62 96 ILE A CA 1
ATOM 762 C C . ILE A 1 96 ? -4.591 6.970 -4.227 1.00 88.62 96 ILE A C 1
ATOM 764 O O . ILE A 1 96 ? -4.412 8.115 -3.811 1.00 88.62 96 ILE A O 1
ATOM 768 N N . ASN A 1 97 ? -3.684 6.367 -4.997 1.00 85.00 97 ASN A N 1
ATOM 769 C CA . ASN A 1 97 ? -2.422 6.990 -5.345 1.00 85.00 97 ASN A CA 1
ATOM 770 C C . ASN A 1 97 ? -2.655 8.271 -6.137 1.00 85.00 97 ASN A C 1
ATOM 772 O O . ASN A 1 97 ? -3.411 8.298 -7.108 1.00 85.00 97 ASN A O 1
ATOM 776 N N . ARG A 1 98 ? -1.935 9.331 -5.759 1.00 69.62 98 ARG A N 1
ATOM 777 C CA . ARG A 1 98 ? -1.835 10.513 -6.609 1.00 69.62 98 ARG A CA 1
ATOM 778 C C . ARG A 1 98 ? -1.246 10.066 -7.944 1.00 69.62 98 ARG A C 1
ATOM 780 O O . ARG A 1 98 ? -0.286 9.297 -7.948 1.00 69.62 98 ARG A O 1
ATOM 787 N N . ALA A 1 99 ? -1.809 10.549 -9.051 1.00 61.66 99 ALA A N 1
ATOM 788 C CA . ALA A 1 99 ? -1.241 10.311 -10.371 1.00 61.66 99 ALA A CA 1
ATOM 789 C C . ALA A 1 99 ? 0.252 10.670 -10.331 1.00 61.66 99 ALA A C 1
ATOM 791 O O . ALA A 1 99 ? 0.615 11.822 -10.079 1.00 61.66 99 ALA A O 1
ATOM 792 N N . ILE A 1 100 ? 1.111 9.662 -10.488 1.00 61.31 100 ILE A N 1
ATOM 793 C CA . ILE A 1 100 ? 2.543 9.886 -10.634 1.00 61.31 100 ILE A CA 1
ATOM 794 C C . ILE A 1 100 ? 2.697 10.551 -11.995 1.00 61.31 100 ILE A C 1
ATOM 796 O O . ILE A 1 100 ? 2.302 9.977 -13.013 1.00 61.31 100 ILE A O 1
ATOM 800 N N . ASP A 1 101 ? 3.249 11.762 -12.006 1.00 59.44 101 ASP A N 1
ATOM 801 C CA . ASP A 1 101 ? 3.597 12.462 -13.238 1.00 59.44 101 ASP A CA 1
ATOM 802 C C . ASP A 1 101 ? 4.840 11.785 -13.832 1.00 59.44 101 ASP A C 1
ATOM 804 O O . ASP A 1 101 ? 5.984 12.211 -13.661 1.00 59.44 101 ASP A O 1
ATOM 808 N N . LEU A 1 102 ? 4.626 10.593 -14.398 1.00 66.12 102 LEU A N 1
ATOM 809 C CA . LEU A 1 102 ? 5.673 9.822 -15.045 1.00 66.12 102 LEU A CA 1
ATOM 810 C C . LEU A 1 102 ? 6.187 10.668 -16.208 1.00 66.12 102 LEU A C 1
ATOM 812 O O . LEU A 1 102 ? 5.391 11.192 -16.986 1.00 66.12 102 LEU A O 1
ATOM 816 N N . HIS A 1 103 ? 7.508 10.786 -16.337 1.00 66.69 103 HIS A N 1
ATOM 817 C CA . HIS A 1 103 ? 8.116 11.558 -17.417 1.00 66.69 103 HIS A CA 1
ATOM 818 C C . HIS A 1 103 ? 7.499 11.171 -18.773 1.00 66.69 103 HIS A C 1
ATOM 820 O O . HIS A 1 103 ? 7.315 9.983 -19.055 1.00 66.69 103 HIS A O 1
ATOM 826 N N . LEU A 1 104 ? 7.199 12.167 -19.615 1.00 66.75 104 LEU A N 1
ATOM 827 C CA . LEU A 1 104 ? 6.364 12.037 -20.818 1.00 66.75 104 LEU A CA 1
ATOM 828 C C . LEU A 1 104 ? 6.781 10.878 -21.744 1.00 66.75 104 LEU A C 1
ATOM 830 O O . LEU A 1 104 ? 5.935 10.200 -22.324 1.00 66.75 104 LEU A O 1
ATOM 834 N N . ALA A 1 105 ? 8.086 10.596 -21.825 1.00 69.75 105 ALA A N 1
ATOM 835 C CA . ALA A 1 105 ? 8.623 9.462 -22.581 1.00 69.75 105 ALA A CA 1
ATOM 836 C C . ALA A 1 105 ? 8.043 8.103 -22.138 1.00 69.75 105 ALA A C 1
ATOM 838 O O . ALA A 1 105 ? 7.750 7.251 -22.975 1.00 69.75 105 ALA A O 1
ATOM 839 N N . TYR A 1 106 ? 7.829 7.900 -20.838 1.00 69.00 106 TYR A N 1
ATOM 840 C CA . TYR A 1 106 ? 7.231 6.675 -20.315 1.00 69.00 106 TYR A CA 1
ATOM 841 C C . TYR A 1 106 ? 5.708 6.672 -20.457 1.00 69.00 106 TYR A C 1
ATOM 843 O O . TYR A 1 106 ? 5.145 5.618 -20.732 1.00 69.00 106 TYR A O 1
ATOM 851 N N . GLN A 1 107 ? 5.044 7.830 -20.370 1.00 71.12 107 GLN A N 1
ATOM 852 C CA . GLN A 1 107 ? 3.604 7.938 -20.657 1.00 71.12 107 GLN A CA 1
ATOM 853 C C . GLN A 1 107 ? 3.288 7.496 -22.089 1.00 71.12 107 GLN A C 1
ATOM 855 O O . GLN A 1 107 ? 2.363 6.718 -22.324 1.00 71.12 107 GLN A O 1
ATOM 860 N N . ALA A 1 108 ? 4.115 7.919 -23.049 1.00 75.50 108 ALA A N 1
ATOM 861 C CA . ALA A 1 108 ? 3.993 7.499 -24.440 1.00 75.50 108 ALA A CA 1
ATOM 862 C C . ALA A 1 108 ? 4.147 5.975 -24.607 1.00 75.50 108 ALA A C 1
ATOM 864 O O . ALA A 1 108 ? 3.433 5.362 -25.403 1.00 75.50 108 ALA A O 1
ATOM 865 N N . LEU A 1 109 ? 5.041 5.340 -23.841 1.00 73.31 109 LEU A N 1
ATOM 866 C CA . LEU A 1 109 ? 5.183 3.881 -23.837 1.00 73.31 109 LEU A CA 1
ATOM 867 C C . LEU A 1 109 ? 3.956 3.187 -23.228 1.00 73.31 109 LEU A C 1
ATOM 869 O O . LEU A 1 109 ? 3.477 2.207 -23.802 1.00 73.31 109 LEU A O 1
ATOM 873 N N . LEU A 1 110 ? 3.414 3.708 -22.122 1.00 69.25 110 LEU A N 1
ATOM 874 C CA . LEU A 1 110 ? 2.204 3.172 -21.488 1.00 69.25 110 LEU A CA 1
ATOM 875 C C . LEU A 1 110 ? 1.008 3.180 -22.451 1.00 69.25 110 LEU A C 1
ATOM 877 O O . LEU A 1 110 ? 0.356 2.151 -22.628 1.00 69.25 110 LEU A O 1
ATOM 881 N N . ALA A 1 111 ? 0.765 4.302 -23.135 1.00 73.19 111 ALA A N 1
ATOM 882 C CA . ALA A 1 111 ? -0.334 4.440 -24.094 1.00 73.19 111 ALA A CA 1
ATOM 883 C C . ALA A 1 111 ? -0.230 3.444 -25.265 1.00 73.19 111 ALA A C 1
ATOM 885 O O . ALA A 1 111 ? -1.224 2.851 -25.697 1.00 73.19 111 ALA A O 1
ATOM 886 N N . ARG A 1 112 ? 0.994 3.212 -25.758 1.00 76.88 112 ARG A N 1
ATOM 887 C CA . ARG A 1 112 ? 1.252 2.254 -26.842 1.00 76.88 112 ARG A CA 1
ATOM 888 C C . ARG A 1 112 ? 1.023 0.809 -26.407 1.00 76.88 112 ARG A C 1
ATOM 890 O O . ARG A 1 112 ? 0.472 0.034 -27.183 1.00 76.88 112 ARG A O 1
ATOM 897 N N . LEU A 1 113 ? 1.419 0.447 -25.188 1.00 71.06 113 LEU A N 1
ATOM 898 C CA . LEU A 1 113 ? 1.274 -0.917 -24.669 1.00 71.06 113 LEU A CA 1
ATOM 899 C C . LEU A 1 113 ? -0.170 -1.244 -24.262 1.00 71.06 113 LEU A C 1
ATOM 901 O O . LEU A 1 113 ? -0.629 -2.351 -24.527 1.00 71.06 113 LEU A O 1
ATOM 905 N N . GLY A 1 114 ? -0.914 -0.283 -23.704 1.00 65.75 114 GLY A N 1
ATOM 906 C CA . GLY A 1 114 ? -2.335 -0.457 -23.366 1.00 65.75 114 GLY A CA 1
ATOM 907 C C . GLY A 1 114 ? -3.251 -0.675 -24.580 1.00 65.75 114 GLY A C 1
ATOM 908 O O . GLY A 1 114 ? -4.343 -1.218 -24.442 1.00 65.75 114 GLY A O 1
ATOM 909 N N . SER A 1 115 ? -2.793 -0.310 -25.782 1.00 59.97 115 SER A N 1
ATOM 910 C CA . SER A 1 115 ? -3.516 -0.535 -27.043 1.00 59.97 115 SER A CA 1
ATOM 911 C C . SER A 1 115 ? -3.317 -1.945 -27.625 1.00 59.97 115 SER A C 1
ATOM 913 O O . SER A 1 115 ? -3.991 -2.318 -28.589 1.00 59.97 115 SER A O 1
ATOM 915 N N . VAL A 1 116 ? -2.411 -2.756 -27.063 1.00 55.81 116 VAL A N 1
ATOM 916 C CA . VAL A 1 116 ? -2.155 -4.121 -27.539 1.00 55.81 116 VAL A CA 1
ATOM 917 C C . VAL A 1 116 ? -3.176 -5.074 -26.920 1.00 55.81 116 VAL A C 1
ATOM 919 O O . VAL A 1 116 ? -3.048 -5.504 -25.776 1.00 55.81 116 VAL A O 1
ATOM 922 N N . ARG A 1 117 ? -4.203 -5.444 -27.692 1.00 52.38 117 ARG A N 1
ATOM 923 C CA . ARG A 1 117 ? -5.105 -6.542 -27.315 1.00 52.38 117 ARG A CA 1
ATOM 924 C C . ARG A 1 117 ? -4.305 -7.853 -27.250 1.00 52.38 117 ARG A C 1
ATOM 926 O O . ARG A 1 117 ? -3.600 -8.157 -28.217 1.00 52.38 117 ARG A O 1
ATOM 933 N N . PRO A 1 118 ? -4.431 -8.670 -26.189 1.00 52.22 118 PRO A N 1
ATOM 934 C CA . PRO A 1 118 ? -3.864 -10.009 -26.205 1.00 52.22 118 PRO A CA 1
ATOM 935 C C . PRO A 1 118 ? -4.535 -10.811 -27.324 1.00 52.22 118 PRO A C 1
ATOM 937 O O . PRO A 1 118 ? -5.754 -10.988 -27.354 1.00 52.22 118 PRO A O 1
ATOM 940 N N . ARG A 1 119 ? -3.731 -11.265 -28.288 1.00 45.53 119 ARG A N 1
ATOM 941 C CA . ARG A 1 119 ? -4.184 -12.171 -29.346 1.00 45.53 119 ARG A CA 1
ATOM 942 C C . ARG A 1 119 ? -4.669 -13.465 -28.677 1.00 45.53 119 ARG A C 1
ATOM 944 O O . ARG A 1 119 ? -3.925 -14.008 -27.860 1.00 45.53 119 ARG A O 1
ATOM 951 N N . PRO A 1 120 ? -5.863 -13.992 -29.009 1.00 45.34 120 PRO A N 1
ATOM 952 C CA . PRO A 1 120 ? -6.297 -15.265 -28.459 1.00 45.34 120 PRO A CA 1
ATOM 953 C C . PRO A 1 120 ? -5.299 -16.349 -28.870 1.00 45.34 120 PRO A C 1
ATOM 955 O O . PRO A 1 120 ? -5.064 -16.577 -30.062 1.00 45.34 120 PRO A O 1
ATOM 958 N N . MET A 1 121 ? -4.696 -17.000 -27.878 1.00 51.28 121 MET A N 1
ATOM 959 C CA . MET A 1 121 ? -3.872 -18.183 -28.075 1.00 51.28 121 MET A CA 1
ATOM 960 C C . MET A 1 121 ? -4.781 -19.284 -28.637 1.00 51.28 121 MET A C 1
ATOM 962 O O . MET A 1 121 ? -5.664 -19.782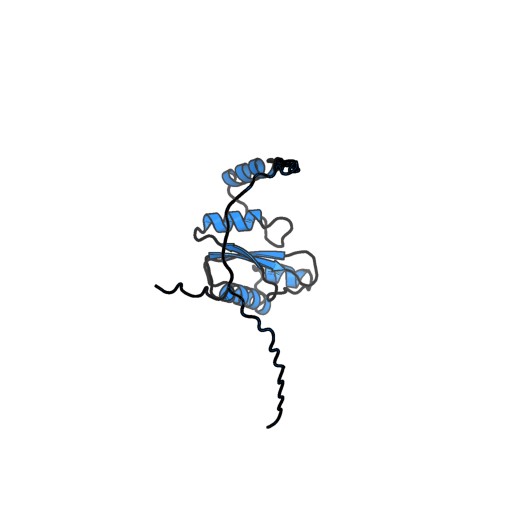 -27.940 1.00 51.28 121 MET A O 1
ATOM 966 N N . ARG A 1 122 ? -4.619 -19.635 -29.920 1.00 43.16 122 ARG A N 1
ATOM 967 C CA . ARG A 1 122 ? -5.316 -20.783 -30.516 1.00 43.16 122 ARG A CA 1
ATOM 968 C C . ARG A 1 122 ? -4.845 -22.042 -29.796 1.00 43.16 122 ARG A C 1
ATOM 970 O O . ARG A 1 122 ? -3.706 -22.461 -29.977 1.00 43.16 122 ARG A O 1
ATOM 977 N N . GLN A 1 123 ? -5.727 -22.651 -29.012 1.00 44.16 123 GLN A N 1
ATOM 978 C CA . GLN A 1 123 ? -5.534 -24.015 -28.541 1.00 44.16 123 GLN A CA 1
ATOM 979 C C . GLN A 1 123 ? -5.578 -24.936 -29.763 1.00 44.16 123 GLN A C 1
ATOM 981 O O . GLN A 1 123 ? -6.614 -25.089 -30.413 1.00 44.16 123 GLN A O 1
ATOM 986 N N . THR A 1 124 ? -4.443 -25.526 -30.121 1.00 35.06 124 THR A N 1
ATOM 987 C CA . THR A 1 124 ? -4.414 -26.666 -31.034 1.00 35.06 124 THR A CA 1
ATOM 988 C C . THR A 1 124 ? -5.044 -27.855 -30.320 1.00 35.06 124 THR A C 1
ATOM 990 O O . THR A 1 124 ? -4.404 -28.525 -29.517 1.00 35.06 124 THR A O 1
ATOM 993 N N . SER A 1 125 ? -6.321 -28.096 -30.615 1.00 44.66 125 SER A N 1
ATOM 994 C CA . SER A 1 125 ? -6.995 -29.365 -30.361 1.00 44.66 125 SER A CA 1
ATOM 995 C C . SER A 1 125 ? -6.330 -30.441 -31.223 1.00 44.66 125 SER A C 1
ATOM 997 O O . SER A 1 125 ? -6.587 -30.548 -32.423 1.00 44.66 125 SER A O 1
ATOM 999 N N . THR A 1 126 ? -5.442 -31.237 -30.632 1.00 40.12 126 THR A N 1
ATOM 1000 C CA . THR A 1 126 ? -5.090 -32.538 -31.201 1.00 40.12 126 THR A CA 1
ATOM 1001 C C . THR A 1 126 ? -6.263 -33.475 -30.947 1.00 40.12 126 THR A C 1
ATOM 1003 O O . THR A 1 126 ? -6.449 -33.985 -29.844 1.00 40.12 126 THR A O 1
ATOM 1006 N N . ARG A 1 127 ? -7.092 -33.619 -31.984 1.00 38.53 127 ARG A N 1
ATOM 1007 C CA . ARG A 1 127 ? -8.188 -34.582 -32.097 1.00 38.53 127 ARG A CA 1
ATOM 1008 C C . ARG A 1 127 ? -7.755 -35.986 -31.668 1.00 38.53 127 ARG A C 1
ATOM 1010 O O . ARG A 1 127 ? -6.693 -36.463 -32.065 1.00 38.53 127 ARG A O 1
ATOM 1017 N N . ASN A 1 128 ? -8.660 -36.631 -30.935 1.00 36.44 128 ASN A N 1
ATOM 1018 C CA . ASN A 1 128 ? -8.739 -38.066 -30.684 1.00 36.44 128 ASN A CA 1
ATOM 1019 C C . ASN A 1 128 ? -8.271 -38.895 -31.890 1.00 36.44 128 ASN A C 1
ATOM 1021 O O . ASN A 1 128 ? -8.825 -38.775 -32.984 1.00 36.44 128 ASN A O 1
ATOM 1025 N N . ARG A 1 129 ? -7.298 -39.780 -31.666 1.00 37.22 129 ARG A N 1
ATOM 1026 C CA . ARG A 1 129 ? -7.128 -40.999 -32.460 1.00 37.22 129 ARG A CA 1
ATOM 1027 C C . ARG A 1 129 ? -7.640 -42.156 -31.613 1.00 37.22 129 ARG A C 1
ATOM 1029 O O . ARG A 1 129 ? -7.009 -42.506 -30.620 1.00 37.22 129 ARG A O 1
ATOM 1036 N N . GLU A 1 130 ? -8.780 -42.717 -31.998 1.00 38.22 130 GLU A N 1
ATOM 1037 C CA . GLU A 1 130 ? -9.179 -44.047 -31.539 1.00 38.22 130 GLU A CA 1
ATOM 1038 C C . GLU A 1 130 ? -8.212 -45.107 -32.104 1.00 38.22 130 GLU A C 1
ATOM 1040 O O . GLU A 1 130 ? -7.794 -44.988 -33.262 1.00 38.22 130 GLU A O 1
ATOM 1045 N N . PRO A 1 131 ? -7.845 -46.144 -31.330 1.00 36.50 131 PRO A N 1
ATOM 1046 C CA . PRO A 1 131 ? -7.084 -47.280 -31.833 1.00 36.50 131 PRO A CA 1
ATOM 1047 C C . PRO A 1 131 ? -8.005 -48.388 -32.374 1.00 36.50 131 PRO A C 1
ATOM 1049 O O . PRO A 1 131 ? -8.911 -48.850 -31.686 1.00 36.50 131 PRO A O 1
ATOM 1052 N N . MET A 1 132 ? -7.725 -48.852 -33.597 1.00 31.41 132 MET A N 1
ATOM 1053 C CA . MET A 1 132 ? -8.346 -50.033 -34.220 1.00 31.41 132 MET A CA 1
ATOM 1054 C C . MET A 1 132 ? -7.673 -51.356 -33.775 1.00 31.41 132 MET A C 1
ATOM 1056 O O . MET A 1 132 ? -6.533 -51.335 -33.301 1.00 31.41 132 MET A O 1
ATOM 1060 N N . PRO A 1 133 ? -8.364 -52.512 -33.892 1.00 36.12 133 PRO A N 1
ATOM 1061 C CA . PRO A 1 133 ? -8.135 -53.689 -33.069 1.00 36.12 133 PRO A CA 1
ATOM 1062 C C . PRO A 1 133 ? -7.125 -54.709 -33.620 1.00 36.12 133 PRO A C 1
ATOM 1064 O O . PRO A 1 133 ? -6.797 -54.791 -34.797 1.00 36.12 133 PRO A O 1
ATOM 1067 N N . ARG A 1 134 ? -6.701 -55.512 -32.646 1.00 34.56 134 ARG A N 1
ATOM 1068 C CA . ARG A 1 134 ? -5.758 -56.634 -32.558 1.00 34.56 134 ARG A CA 1
ATOM 1069 C C . ARG A 1 134 ? -5.852 -57.717 -33.651 1.00 34.56 134 ARG A C 1
ATOM 1071 O O . ARG A 1 134 ? -6.910 -58.310 -33.830 1.00 34.56 134 ARG A O 1
ATOM 1078 N N . GLU A 1 135 ? -4.698 -58.141 -34.176 1.00 30.08 135 GLU A N 1
ATOM 1079 C CA . GLU A 1 135 ? -4.494 -59.488 -34.740 1.00 30.08 135 GLU A CA 1
ATOM 1080 C C . GLU A 1 135 ? -3.567 -60.332 -33.849 1.00 30.08 135 GLU A C 1
ATOM 1082 O O . GLU A 1 135 ? -2.568 -59.862 -33.304 1.00 30.08 135 GLU A O 1
ATOM 1087 N N . LYS A 1 136 ? -3.946 -61.601 -33.669 1.00 41.00 136 LYS A N 1
ATOM 1088 C CA . LYS A 1 136 ? -3.240 -62.626 -32.891 1.00 41.00 136 LYS A CA 1
ATOM 1089 C C . LYS A 1 136 ? -2.326 -63.452 -33.805 1.00 41.00 136 LYS A C 1
ATOM 1091 O O . LYS A 1 136 ? -2.776 -63.883 -34.857 1.00 41.00 136 LYS A O 1
ATOM 1096 N N . ARG A 1 137 ? -1.128 -63.794 -33.325 1.00 30.23 137 ARG A N 1
ATOM 1097 C CA . ARG A 1 137 ? -0.333 -65.012 -33.624 1.00 30.23 137 ARG A CA 1
ATOM 1098 C C . ARG A 1 137 ? 0.714 -65.094 -32.491 1.00 30.23 137 ARG A C 1
ATOM 1100 O O . ARG A 1 137 ? 1.443 -64.134 -32.301 1.00 30.23 137 ARG A O 1
ATOM 1107 N N . GLY A 1 138 ? 0.584 -65.978 -31.490 1.00 30.05 138 GLY A N 1
ATOM 1108 C CA . GLY A 1 138 ? 1.083 -67.370 -31.472 1.00 30.05 138 GLY A CA 1
ATOM 1109 C C . GLY A 1 138 ? 2.622 -67.373 -31.519 1.00 30.05 138 GLY A C 1
ATOM 1110 O O . GLY A 1 138 ? 3.157 -66.782 -32.438 1.00 30.05 138 GLY A O 1
ATOM 1111 N N . VAL A 1 139 ? 3.444 -67.954 -30.641 1.00 30.92 139 VAL A N 1
ATOM 1112 C CA . VAL A 1 139 ? 3.378 -69.030 -29.638 1.00 30.92 139 VAL A CA 1
ATOM 1113 C C . VAL A 1 139 ? 4.649 -68.871 -28.776 1.00 30.92 139 VAL A C 1
ATOM 1115 O O . VAL A 1 139 ? 5.703 -68.559 -29.319 1.00 30.92 139 VAL A O 1
ATOM 1118 N N . GLY A 1 140 ? 4.603 -69.129 -27.465 1.00 30.34 140 GLY A N 1
ATOM 1119 C CA . GLY A 1 140 ? 5.817 -69.186 -26.636 1.00 30.34 140 GLY A CA 1
ATOM 1120 C C . GLY A 1 140 ? 5.504 -69.541 -25.187 1.00 30.34 140 GLY A C 1
ATOM 1121 O O . GLY A 1 140 ? 4.901 -68.758 -24.470 1.00 30.34 140 GLY A O 1
ATOM 1122 N N . ARG A 1 141 ? 5.828 -70.776 -24.805 1.00 33.00 141 ARG A N 1
ATOM 1123 C CA . ARG A 1 141 ? 5.431 -71.473 -23.573 1.00 33.00 141 ARG A CA 1
ATOM 1124 C C . ARG A 1 141 ? 6.251 -71.056 -22.339 1.00 33.00 141 ARG A C 1
ATOM 1126 O O . ARG A 1 141 ? 7.452 -70.874 -22.479 1.00 33.00 141 ARG A O 1
ATOM 1133 N N . ARG A 1 142 ? 5.608 -71.232 -21.166 1.00 31.70 142 ARG A N 1
ATOM 1134 C CA . ARG A 1 142 ? 6.165 -71.651 -19.849 1.00 31.70 142 ARG A CA 1
ATOM 1135 C C . ARG A 1 142 ? 6.996 -70.589 -19.088 1.00 31.70 142 ARG A C 1
ATOM 1137 O O . ARG A 1 142 ? 7.787 -69.900 -19.700 1.00 31.70 142 ARG A O 1
ATOM 1144 N N . SER A 1 143 ? 6.875 -70.373 -17.773 1.00 35.16 143 SER A N 1
ATOM 1145 C CA . SER A 1 143 ? 6.322 -71.170 -16.663 1.00 35.16 143 SER A CA 1
ATOM 1146 C C . SER A 1 143 ? 5.852 -70.287 -15.493 1.00 35.16 143 SER A C 1
ATOM 1148 O O . SER A 1 143 ? 6.288 -69.152 -15.337 1.00 35.16 143 SER A O 1
ATOM 1150 N N . HIS A 1 144 ? 4.975 -70.890 -14.690 1.00 32.62 144 HIS A N 1
ATOM 1151 C CA . HIS A 1 144 ? 4.556 -70.571 -13.324 1.00 32.62 144 HIS A CA 1
ATOM 1152 C C . HIS A 1 144 ? 5.669 -70.047 -12.395 1.00 32.62 144 HIS A C 1
ATOM 1154 O O . HIS A 1 144 ? 6.749 -70.626 -12.385 1.00 32.62 144 HIS A O 1
ATOM 1160 N N . ASP A 1 145 ? 5.336 -69.103 -11.506 1.00 31.69 145 ASP A N 1
ATOM 1161 C CA . ASP A 1 145 ? 5.162 -69.479 -10.097 1.00 31.69 145 ASP A CA 1
ATOM 1162 C C . ASP A 1 145 ? 4.158 -68.568 -9.371 1.00 31.69 145 ASP A C 1
ATOM 1164 O O . ASP A 1 145 ? 4.043 -67.373 -9.648 1.00 31.69 145 ASP A O 1
ATOM 1168 N N . GLN A 1 146 ? 3.372 -69.188 -8.498 1.00 36.88 146 GLN A N 1
ATOM 1169 C CA . GLN A 1 146 ? 2.327 -68.588 -7.683 1.00 36.88 146 GLN A CA 1
ATOM 1170 C C . GLN A 1 146 ? 2.895 -68.302 -6.295 1.00 36.88 146 GLN A C 1
ATOM 1172 O O . GLN A 1 146 ? 3.522 -69.160 -5.687 1.00 36.88 146 GLN A O 1
ATOM 1177 N N . SER A 1 147 ? 2.568 -67.154 -5.716 1.00 36.88 147 SER A N 1
ATOM 1178 C CA . SER A 1 147 ? 2.284 -67.113 -4.279 1.00 36.88 147 SER A CA 1
ATOM 1179 C C . SER A 1 147 ? 1.387 -65.927 -3.956 1.00 36.88 147 SER A C 1
ATOM 1181 O O . SER A 1 147 ? 1.684 -64.765 -4.219 1.00 36.88 147 SER A O 1
ATOM 1183 N N . GLN A 1 148 ? 0.219 -66.287 -3.442 1.00 36.56 148 GLN A N 1
ATOM 1184 C CA . GLN A 1 148 ? -0.824 -65.432 -2.907 1.00 36.56 148 GLN A CA 1
ATOM 1185 C C . GLN A 1 148 ? -0.400 -64.915 -1.530 1.00 36.56 148 GLN A C 1
ATOM 1187 O O . GLN A 1 148 ? 0.090 -65.713 -0.737 1.00 36.56 148 GLN A O 1
ATOM 1192 N N . THR A 1 149 ? -0.686 -63.651 -1.196 1.00 30.42 149 THR A N 1
ATOM 1193 C CA . THR A 1 149 ? -1.352 -63.274 0.074 1.00 30.42 149 THR A CA 1
ATOM 1194 C C . THR A 1 149 ? -1.727 -61.781 0.087 1.00 30.42 149 THR A C 1
ATOM 1196 O O . THR A 1 149 ? -0.881 -60.902 -0.026 1.00 30.42 149 THR A O 1
ATOM 1199 N N . LEU A 1 150 ? -3.023 -61.503 0.237 1.00 33.84 150 LEU A N 1
ATOM 1200 C CA . LEU A 1 150 ? -3.596 -60.305 0.878 1.00 33.84 150 LEU A CA 1
ATOM 1201 C C . LEU A 1 150 ? -4.025 -60.729 2.303 1.00 33.84 150 LEU A C 1
ATOM 1203 O O . LEU A 1 150 ? -4.112 -61.938 2.531 1.00 33.84 150 LEU A O 1
ATOM 1207 N N . PRO A 1 151 ? -4.484 -59.845 3.212 1.00 46.69 151 PRO A N 1
ATOM 1208 C CA . PRO A 1 151 ? -4.280 -58.400 3.387 1.00 46.69 151 PRO A CA 1
ATOM 1209 C C . PRO A 1 151 ? -3.812 -58.073 4.831 1.00 46.69 151 PRO A C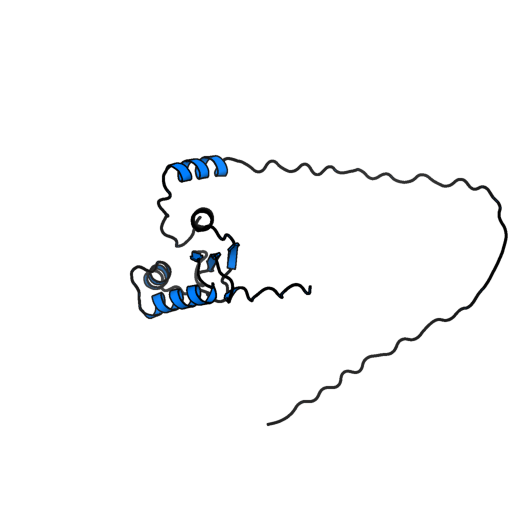 1
ATOM 1211 O O . PRO A 1 151 ? -3.899 -58.912 5.722 1.00 46.69 151 PRO A O 1
ATOM 1214 N N . HIS A 1 152 ? -3.429 -56.827 5.131 1.00 35.47 152 HIS A N 1
ATOM 1215 C CA . HIS A 1 152 ? -3.643 -56.318 6.493 1.00 35.47 152 HIS A CA 1
ATOM 1216 C C . HIS A 1 152 ? -3.859 -54.804 6.518 1.00 35.47 152 HIS A C 1
ATOM 1218 O O . HIS A 1 152 ? -2.982 -54.014 6.180 1.00 35.47 152 HIS A O 1
ATOM 1224 N N . GLN A 1 153 ? -5.065 -54.424 6.934 1.00 38.69 153 GLN A N 1
ATOM 1225 C CA . GLN A 1 153 ? -5.373 -53.118 7.500 1.00 38.69 153 GLN A CA 1
ATOM 1226 C C . GLN A 1 153 ? -4.981 -53.125 8.987 1.00 38.69 153 GLN A C 1
ATOM 1228 O O . GLN A 1 153 ? -5.104 -54.154 9.653 1.00 38.69 153 GLN A O 1
ATOM 1233 N N . CYS A 1 154 ? -4.557 -51.975 9.508 1.00 29.73 154 CYS A N 1
ATOM 1234 C CA . CYS A 1 154 ? -4.676 -51.586 10.919 1.00 29.73 154 CYS A CA 1
ATOM 1235 C C . CYS A 1 154 ? -4.554 -50.050 10.948 1.00 29.73 154 CYS A C 1
ATOM 1237 O O . CYS A 1 154 ? -3.528 -49.513 10.549 1.00 29.73 154 CYS A O 1
ATOM 1239 N N . ALA A 1 155 ? -5.659 -49.313 11.036 1.00 36.38 155 ALA A N 1
ATOM 1240 C CA . ALA A 1 155 ? -6.410 -48.957 12.244 1.00 36.38 155 ALA A CA 1
ATOM 1241 C C . ALA A 1 155 ? -5.788 -47.780 13.021 1.00 36.38 155 ALA A C 1
ATOM 1243 O O . ALA A 1 155 ? -4.654 -47.824 13.488 1.00 36.38 155 ALA A O 1
ATOM 1244 N N . HIS A 1 156 ? -6.612 -46.737 13.136 1.00 36.59 156 HIS A N 1
ATOM 1245 C CA . HIS A 1 156 ? -6.516 -45.582 14.023 1.00 36.59 156 HIS A CA 1
ATOM 1246 C C . HIS A 1 156 ? -6.052 -45.920 15.443 1.00 36.59 156 HIS A C 1
ATOM 1248 O O . HIS A 1 156 ? -6.550 -46.880 16.028 1.00 36.59 156 HIS A O 1
ATOM 1254 N N . LYS A 1 157 ? -5.318 -44.984 16.061 1.00 38.09 157 LYS A N 1
ATOM 1255 C CA . LYS A 1 157 ? -5.668 -44.485 17.400 1.00 38.09 157 LYS A CA 1
ATOM 1256 C C . LYS A 1 157 ? -5.443 -42.975 17.504 1.00 38.09 157 LYS A C 1
ATOM 1258 O O . LYS A 1 157 ? -4.331 -42.478 17.379 1.00 38.09 157 LYS A O 1
ATOM 1263 N N . THR A 1 158 ? -6.555 -42.286 17.721 1.00 37.78 158 THR A N 1
ATOM 1264 C CA . THR A 1 158 ? -6.672 -40.974 18.357 1.00 37.78 158 THR A CA 1
ATOM 1265 C C . THR A 1 158 ? -6.493 -41.176 19.857 1.00 37.78 158 THR A C 1
ATOM 1267 O O . THR A 1 158 ? -7.191 -42.030 20.395 1.00 37.78 158 THR A O 1
ATOM 1270 N N . GLU A 1 159 ? -5.674 -40.376 20.539 1.00 42.03 159 GLU A N 1
ATOM 1271 C CA . GLU A 1 159 ? -5.856 -40.119 21.973 1.00 42.03 159 GLU A CA 1
ATOM 1272 C C . GLU A 1 159 ? -5.654 -38.629 22.273 1.00 42.03 159 GLU A C 1
ATOM 1274 O O . GLU A 1 159 ? -4.643 -38.019 21.929 1.00 42.03 159 GLU A O 1
ATOM 1279 N N . ASN A 1 160 ? -6.702 -38.065 22.873 1.00 38.84 160 ASN A N 1
ATOM 1280 C CA . ASN A 1 160 ? -6.792 -36.744 23.476 1.00 38.84 160 ASN A CA 1
ATOM 1281 C C . ASN A 1 160 ? -6.234 -36.782 24.909 1.00 38.84 160 ASN A C 1
ATOM 1283 O O . ASN A 1 160 ? -6.443 -37.768 25.609 1.00 38.84 160 ASN A O 1
ATOM 1287 N N . ASN A 1 161 ? -5.662 -35.668 25.370 1.00 37.53 161 ASN A N 1
ATOM 1288 C CA . ASN A 1 161 ? -5.809 -35.098 26.726 1.00 37.53 161 ASN A CA 1
ATOM 1289 C C . ASN A 1 161 ? -5.025 -33.768 26.724 1.00 37.53 161 ASN A C 1
ATOM 1291 O O . ASN A 1 161 ? -3.866 -33.767 26.332 1.00 37.53 161 ASN A O 1
ATOM 1295 N N . SER A 1 162 ? -5.572 -32.565 26.925 1.00 43.09 162 SER A N 1
ATOM 1296 C CA . SER A 1 162 ? -6.448 -32.013 27.974 1.00 43.09 162 SER A CA 1
ATOM 1297 C C . SER A 1 162 ? -5.791 -31.886 29.355 1.00 43.09 162 SER A C 1
ATOM 1299 O O . SER A 1 162 ? -5.463 -32.898 29.966 1.00 43.09 162 SER A O 1
ATOM 1301 N N . ARG A 1 163 ? -5.800 -30.625 29.841 1.00 41.78 163 ARG A N 1
ATOM 1302 C CA . ARG A 1 163 ? -5.630 -30.111 31.225 1.00 41.78 163 ARG A CA 1
ATOM 1303 C C . ARG A 1 163 ? -4.192 -30.036 31.735 1.00 41.78 163 ARG A C 1
ATOM 1305 O O . ARG A 1 163 ? -3.386 -30.880 31.386 1.00 41.78 163 ARG A O 1
ATOM 1312 N N . GLU A 1 164 ? -3.762 -29.097 32.571 1.00 41.06 164 GLU A N 1
ATOM 1313 C CA . GLU A 1 164 ? -4.242 -27.910 33.322 1.00 41.06 164 GLU A CA 1
ATOM 1314 C C . GLU A 1 164 ? -2.907 -27.290 33.845 1.00 41.06 164 GLU A C 1
ATOM 1316 O O . GLU A 1 164 ? -1.922 -28.022 33.933 1.00 41.06 164 GLU A O 1
ATOM 1321 N N . GLN A 1 165 ? -2.665 -26.006 34.103 1.00 45.56 165 GLN A N 1
ATOM 1322 C CA . GLN A 1 165 ? -3.343 -24.927 34.821 1.00 45.56 165 GLN A CA 1
ATOM 1323 C C . GLN A 1 165 ? -2.591 -23.628 34.478 1.00 45.56 165 GLN A C 1
ATOM 1325 O O . GLN A 1 165 ? -1.378 -23.722 34.168 1.00 45.56 165 GLN A O 1
#

Solvent-accessible surface area (backbone atoms only — not comparable to full-atom values): 10824 Å² total; per-residue (Å²): 135,82,83,77,79,82,74,59,72,48,71,38,52,23,31,21,35,35,33,37,38,70,78,51,94,43,27,42,59,44,62,37,80,52,33,43,46,60,53,52,52,50,55,52,46,32,39,76,68,62,36,81,86,36,61,68,27,45,47,29,69,74,69,74,42,54,70,36,70,90,64,50,40,80,77,47,75,39,83,50,66,67,60,22,54,52,52,32,58,70,65,40,71,81,33,64,50,74,84,73,84,58,60,65,74,56,48,57,51,51,61,58,56,75,68,59,74,83,74,82,81,80,79,80,79,80,72,87,78,84,85,82,85,88,86,89,78,90,86,86,83,86,80,88,86,87,82,89,82,85,87,82,88,82,82,88,83,88,84,88,81,85,88,86,134

Foldseek 3Di:
DDDDDDDDQQQDAQFKKWWAWPPDRAIDIDHTRGRNVVVLVVLVVCLVVLPVPRLQNVVCVPVVIDIDSVPMDTPDGDNDPVVRVVSSQVVCVRHSDDNDPPPVVVVVVVVVVVPDDPDPDDDPPPDDDDDDDDDDDDDDDDDDDDDDDDDDDDDDDDDDDDDDD